Protein AF-A0ABD0QTL4-F1 (afdb_monomer_lite)

pLDDT: mean 76.54, std 15.65, range [48.34, 94.88]

Secondary structure (DSSP, 8-state):
--GGGSPPPHHHHHHHHHHHHHHHHHHH-SS-TTS-TTTTTS----HHHHHHHHHHHHHH--PPPS--

Sequence (68 aa):
MELERSLLSDHELRLLEDAARMSRKQEEDYDSDEEEEDYRDKEIVTAQDLEDTWEQKLKQFQPAPRSQ

Structure (mmCIF, N/CA/C/O backbone):
data_AF-A0ABD0QTL4-F1
#
_entry.id   AF-A0ABD0QTL4-F1
#
loop_
_atom_site.group_PDB
_atom_site.id
_atom_site.type_symbol
_atom_site.label_atom_id
_atom_site.label_alt_id
_atom_site.label_comp_id
_atom_site.label_asym_id
_atom_site.label_entity_id
_atom_site.label_seq_id
_atom_site.pdbx_PDB_ins_code
_atom_site.Cartn_x
_atom_site.Cartn_y
_atom_site.Cartn_z
_atom_site.occupancy
_atom_site.B_iso_or_equiv
_atom_site.auth_seq_id
_atom_site.auth_comp_id
_atom_site.auth_asym_id
_atom_site.auth_atom_id
_atom_site.pdbx_PDB_model_num
ATOM 1 N N . MET A 1 1 ? 13.001 -2.774 16.466 1.00 53.09 1 MET A N 1
ATOM 2 C CA . MET A 1 1 ? 12.004 -2.608 15.395 1.00 53.09 1 MET A CA 1
ATOM 3 C C . MET A 1 1 ? 12.004 -3.891 14.586 1.00 53.09 1 MET A C 1
ATOM 5 O O . MET A 1 1 ? 13.085 -4.355 14.251 1.00 53.09 1 MET A O 1
ATOM 9 N N . GLU A 1 2 ? 10.849 -4.526 14.383 1.00 77.69 2 GLU A N 1
ATOM 10 C CA . GLU A 1 2 ? 10.778 -5.799 13.638 1.00 77.69 2 GLU A CA 1
ATOM 11 C C . GLU A 1 2 ? 10.876 -5.584 12.122 1.00 77.69 2 GLU A C 1
ATOM 13 O O . GLU A 1 2 ? 11.470 -6.406 11.433 1.00 77.69 2 GLU A O 1
ATOM 18 N N . LEU A 1 3 ? 10.416 -4.424 11.641 1.00 78.62 3 LEU A N 1
ATOM 19 C CA . LEU A 1 3 ? 10.409 -4.044 10.226 1.00 78.62 3 LEU A CA 1
ATOM 20 C C . LEU A 1 3 ? 11.802 -4.120 9.572 1.00 78.62 3 LEU A C 1
ATOM 22 O O . LEU A 1 3 ? 11.965 -4.721 8.519 1.00 78.62 3 LEU A O 1
ATOM 26 N N . GLU A 1 4 ? 12.835 -3.598 10.239 1.00 81.75 4 GLU A N 1
ATOM 27 C CA . GLU A 1 4 ? 14.219 -3.567 9.725 1.00 81.75 4 GLU A CA 1
ATOM 28 C C . GLU A 1 4 ? 14.879 -4.953 9.623 1.00 81.75 4 GLU A C 1
ATOM 30 O O . GLU A 1 4 ? 15.958 -5.091 9.050 1.00 81.75 4 GLU A O 1
ATOM 35 N N . ARG A 1 5 ? 14.270 -5.980 10.227 1.00 81.00 5 ARG A N 1
ATOM 36 C CA . ARG A 1 5 ? 14.764 -7.366 10.214 1.00 81.00 5 ARG A CA 1
ATOM 37 C C . ARG A 1 5 ? 13.848 -8.311 9.439 1.00 81.00 5 ARG A C 1
ATOM 39 O O . ARG A 1 5 ? 14.163 -9.497 9.350 1.00 81.00 5 ARG A O 1
ATOM 46 N N . SER A 1 6 ? 12.726 -7.815 8.922 1.00 82.31 6 SER A N 1
ATOM 47 C CA . SER A 1 6 ? 11.775 -8.607 8.147 1.00 82.31 6 SER A CA 1
ATOM 48 C C . SER A 1 6 ? 12.124 -8.603 6.659 1.00 82.31 6 SER A C 1
ATOM 50 O O . SER A 1 6 ? 12.756 -7.672 6.162 1.00 82.31 6 SER A O 1
ATOM 52 N N . LEU A 1 7 ? 11.738 -9.669 5.960 1.00 85.94 7 LEU A N 1
ATOM 53 C CA . LEU A 1 7 ? 11.792 -9.729 4.499 1.00 85.94 7 LEU A CA 1
ATOM 54 C C . LEU A 1 7 ? 10.620 -8.945 3.903 1.00 85.94 7 LEU A C 1
ATOM 56 O O . LEU A 1 7 ? 9.618 -8.743 4.589 1.00 85.94 7 LEU A O 1
ATOM 60 N N . LEU A 1 8 ? 10.735 -8.568 2.623 1.00 86.44 8 LEU A N 1
ATOM 61 C CA . LEU A 1 8 ? 9.607 -7.989 1.897 1.00 86.44 8 LEU A CA 1
ATOM 62 C C . LEU A 1 8 ? 8.417 -8.946 1.930 1.00 86.44 8 LEU A C 1
ATOM 64 O O . LEU A 1 8 ? 8.539 -10.130 1.608 1.00 86.44 8 LEU A O 1
ATOM 68 N N . SER A 1 9 ? 7.273 -8.400 2.308 1.00 87.00 9 SER A N 1
ATOM 69 C CA . SER A 1 9 ? 5.987 -9.073 2.217 1.00 87.00 9 SER A CA 1
ATOM 70 C C . SER A 1 9 ? 5.487 -9.122 0.771 1.00 87.00 9 SER A C 1
ATOM 72 O O . SER A 1 9 ? 5.856 -8.295 -0.065 1.00 87.00 9 SER A O 1
ATOM 74 N N . ASP A 1 10 ? 4.576 -10.052 0.483 1.00 87.06 10 ASP A N 1
ATOM 75 C CA . ASP A 1 10 ? 3.942 -10.165 -0.838 1.00 87.06 10 ASP A CA 1
ATOM 76 C C . ASP A 1 10 ? 3.236 -8.861 -1.266 1.00 87.06 10 ASP A C 1
ATOM 78 O O . ASP A 1 10 ? 3.179 -8.540 -2.453 1.00 87.06 10 ASP A O 1
ATOM 82 N N . HIS A 1 11 ? 2.734 -8.073 -0.303 1.00 88.69 11 HIS A N 1
ATOM 83 C CA . HIS A 1 11 ? 2.125 -6.763 -0.566 1.00 88.69 11 HIS A CA 1
ATOM 84 C C . HIS A 1 11 ? 3.150 -5.738 -1.062 1.00 88.69 11 HIS A C 1
ATOM 86 O O . HIS A 1 11 ? 2.897 -5.051 -2.048 1.00 88.69 11 HIS A O 1
ATOM 92 N N . GLU A 1 12 ? 4.325 -5.673 -0.433 1.00 87.88 12 GLU A N 1
ATOM 93 C CA . GLU A 1 12 ? 5.399 -4.757 -0.839 1.00 87.88 12 GLU A CA 1
ATOM 94 C C . GLU A 1 12 ? 6.000 -5.150 -2.193 1.00 87.88 12 GLU A C 1
ATOM 96 O O . GLU A 1 12 ? 6.324 -4.281 -3.001 1.00 87.88 12 GLU A O 1
ATOM 101 N N . LEU A 1 13 ? 6.096 -6.452 -2.484 1.00 87.56 13 LEU A N 1
ATOM 102 C CA . LEU A 1 13 ? 6.510 -6.935 -3.804 1.00 87.56 13 LEU A CA 1
ATOM 103 C C . LEU A 1 13 ? 5.526 -6.499 -4.895 1.00 87.56 13 LEU A C 1
ATOM 105 O O . LEU A 1 13 ? 5.950 -5.988 -5.932 1.00 87.56 13 LEU A O 1
ATOM 109 N N . ARG A 1 14 ? 4.218 -6.636 -4.644 1.00 84.56 14 ARG A N 1
ATOM 110 C CA . ARG A 1 14 ? 3.187 -6.211 -5.599 1.00 84.56 14 ARG A CA 1
ATOM 111 C C . ARG A 1 14 ? 3.166 -4.697 -5.800 1.00 84.56 14 ARG A C 1
ATOM 113 O O . ARG A 1 14 ? 3.001 -4.243 -6.927 1.00 84.56 14 ARG A O 1
ATOM 120 N N . LEU A 1 15 ? 3.395 -3.920 -4.742 1.00 86.88 15 LEU A N 1
ATOM 121 C CA . LEU A 1 15 ? 3.504 -2.462 -4.833 1.00 86.88 15 LEU A CA 1
ATOM 122 C C . LEU A 1 15 ? 4.653 -2.037 -5.765 1.00 86.88 15 LEU A C 1
ATOM 124 O O . LEU A 1 15 ? 4.483 -1.151 -6.603 1.00 86.88 15 LEU A O 1
ATOM 128 N N . LEU A 1 16 ? 5.813 -2.693 -5.654 1.00 86.69 16 LEU A N 1
ATOM 129 C CA . LEU A 1 16 ? 6.966 -2.429 -6.519 1.00 86.69 16 LEU A CA 1
ATOM 130 C C . LEU A 1 16 ? 6.706 -2.834 -7.976 1.00 86.69 16 LEU A C 1
ATOM 132 O O . LEU A 1 16 ? 7.108 -2.116 -8.893 1.00 86.69 16 LEU A O 1
ATOM 136 N N . GLU A 1 17 ? 6.026 -3.958 -8.204 1.00 84.94 17 GLU A N 1
ATOM 137 C CA . GLU A 1 17 ? 5.648 -4.408 -9.546 1.00 84.94 17 GLU A CA 1
ATOM 138 C C . GLU A 1 17 ? 4.649 -3.453 -10.212 1.00 84.94 17 GLU A C 1
ATOM 140 O O . GLU A 1 17 ? 4.848 -3.066 -11.367 1.00 84.94 17 GLU A O 1
ATOM 145 N N . ASP A 1 18 ? 3.616 -3.027 -9.479 1.00 83.88 18 ASP A N 1
ATOM 146 C CA . ASP A 1 18 ? 2.631 -2.054 -9.948 1.00 83.88 18 ASP A CA 1
ATOM 147 C C . ASP A 1 18 ? 3.313 -0.728 -10.322 1.00 83.8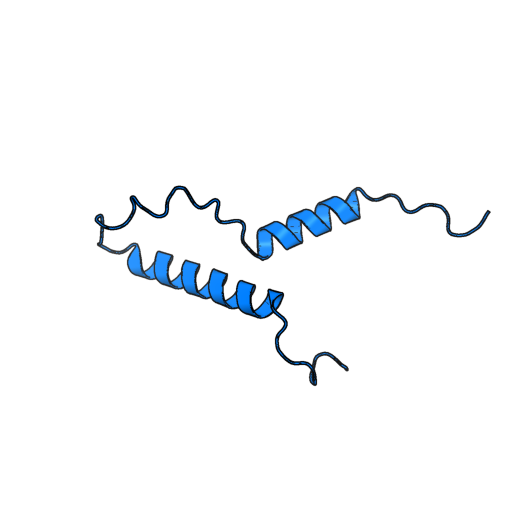8 18 ASP A C 1
ATOM 149 O O . ASP A 1 18 ? 3.080 -0.207 -11.416 1.00 83.88 18 ASP A O 1
ATOM 153 N N . ALA A 1 19 ? 4.216 -0.220 -9.474 1.00 83.44 19 ALA A N 1
ATOM 154 C CA . ALA A 1 19 ? 4.974 1.002 -9.742 1.00 83.44 19 ALA A CA 1
ATOM 155 C C . ALA A 1 19 ? 5.884 0.868 -10.976 1.00 83.44 19 ALA A C 1
ATOM 157 O O . ALA A 1 19 ? 5.887 1.741 -11.846 1.00 83.44 19 ALA A O 1
ATOM 158 N N . ALA A 1 20 ? 6.613 -0.245 -11.101 1.00 82.25 20 ALA A N 1
ATOM 159 C CA . ALA A 1 20 ? 7.472 -0.505 -12.254 1.00 82.25 20 ALA A CA 1
ATOM 160 C C . ALA A 1 20 ? 6.664 -0.648 -13.553 1.00 82.25 20 ALA A C 1
ATOM 162 O O . ALA A 1 20 ? 7.093 -0.168 -14.602 1.00 82.25 20 ALA A O 1
ATOM 163 N N . ARG A 1 21 ? 5.482 -1.275 -13.499 1.00 77.50 21 ARG A N 1
ATOM 164 C CA . ARG A 1 21 ? 4.568 -1.374 -14.644 1.00 77.50 21 ARG A CA 1
ATOM 165 C C . ARG A 1 21 ? 4.051 0.001 -15.059 1.00 77.50 21 ARG A C 1
ATOM 167 O O . ARG A 1 21 ? 4.019 0.281 -16.2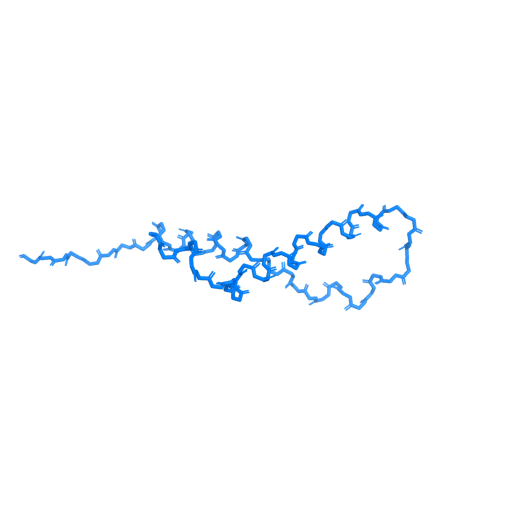50 1.00 77.50 21 ARG A O 1
ATOM 174 N N . MET A 1 22 ? 3.663 0.850 -14.108 1.00 74.81 22 MET A N 1
ATOM 175 C CA . MET A 1 22 ? 3.205 2.213 -14.402 1.00 74.81 22 MET A CA 1
ATOM 176 C C . MET A 1 22 ? 4.325 3.097 -14.964 1.00 74.81 22 MET A C 1
ATOM 178 O O . MET A 1 22 ? 4.051 3.909 -15.842 1.00 74.81 22 MET A O 1
ATOM 182 N N . SER A 1 23 ? 5.571 2.912 -14.508 1.00 75.25 23 SER A N 1
ATOM 183 C CA . SER A 1 23 ? 6.750 3.591 -15.069 1.00 75.25 23 SER A CA 1
ATOM 184 C C . SER A 1 23 ? 7.015 3.156 -16.509 1.00 75.25 23 SER A C 1
ATOM 186 O O . SER A 1 23 ? 7.132 4.008 -17.378 1.00 75.25 23 SER A O 1
ATOM 188 N N . ARG A 1 24 ? 7.024 1.841 -16.788 1.00 69.56 24 ARG A N 1
ATOM 189 C CA . ARG A 1 24 ? 7.190 1.323 -18.158 1.00 69.56 24 ARG A CA 1
ATOM 190 C C . ARG A 1 24 ? 6.078 1.791 -19.085 1.00 69.56 24 ARG A C 1
ATOM 192 O O . ARG A 1 24 ? 6.379 2.266 -20.162 1.00 69.56 24 ARG A O 1
ATOM 199 N N . LYS A 1 25 ? 4.817 1.747 -18.640 1.00 66.25 25 LYS A N 1
ATOM 200 C CA . LYS A 1 25 ? 3.688 2.274 -19.419 1.00 66.25 25 LYS A CA 1
ATOM 201 C C . LYS A 1 25 ? 3.838 3.765 -19.721 1.00 66.25 25 LYS A C 1
ATOM 203 O O . LYS A 1 25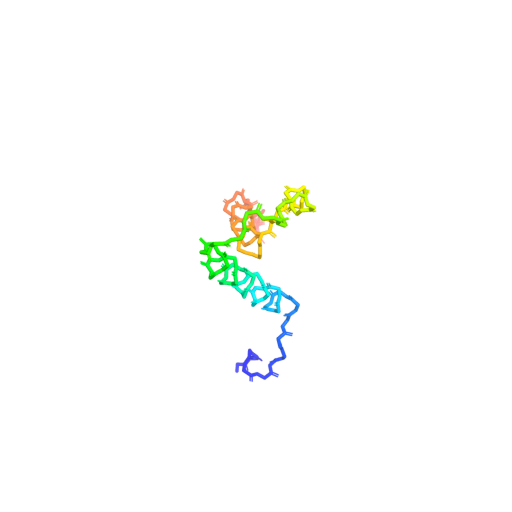 ? 3.577 4.154 -20.840 1.00 66.25 25 LYS A O 1
ATOM 208 N N . GLN A 1 26 ? 4.277 4.587 -18.764 1.00 65.12 26 GLN A N 1
ATOM 209 C CA . GLN A 1 26 ? 4.528 6.018 -19.008 1.00 65.12 26 GLN A CA 1
ATOM 210 C C . GLN A 1 26 ? 5.725 6.276 -19.936 1.00 65.12 26 GLN A C 1
ATOM 212 O O . GLN A 1 26 ? 5.747 7.290 -20.627 1.00 65.12 26 GLN A O 1
ATOM 217 N N . GLU A 1 27 ? 6.725 5.393 -19.939 1.00 63.66 27 GLU A N 1
ATOM 218 C CA . GLU A 1 27 ? 7.895 5.479 -20.821 1.00 63.66 27 GLU A CA 1
ATOM 219 C C . GLU A 1 27 ? 7.609 4.945 -22.238 1.00 63.66 27 GLU A C 1
ATOM 221 O O . GLU A 1 27 ? 8.134 5.492 -23.205 1.00 63.66 27 GLU A O 1
ATOM 226 N N . GLU A 1 28 ? 6.771 3.911 -22.364 1.00 58.22 28 GLU A N 1
ATOM 227 C CA . GLU A 1 28 ? 6.334 3.291 -23.626 1.00 58.22 28 GLU A CA 1
ATOM 228 C C . GLU A 1 28 ? 5.227 4.096 -24.336 1.00 58.22 28 GLU A C 1
ATOM 230 O O . GLU A 1 28 ? 5.056 3.946 -25.542 1.00 58.22 28 GLU A O 1
ATOM 235 N N . ASP A 1 29 ? 4.546 5.021 -23.641 1.00 54.38 29 ASP A N 1
ATOM 236 C CA . ASP A 1 29 ? 3.529 5.936 -24.209 1.00 54.38 29 ASP A CA 1
ATOM 237 C C . ASP A 1 29 ? 4.125 7.067 -25.083 1.00 54.38 29 ASP A C 1
ATOM 239 O O . ASP A 1 29 ? 3.491 8.082 -25.377 1.00 54.38 29 ASP A O 1
ATOM 243 N N . TYR A 1 30 ? 5.368 6.886 -25.527 1.00 54.75 30 TYR A N 1
ATOM 244 C CA . TYR A 1 30 ? 5.955 7.589 -26.657 1.00 54.75 30 TYR A CA 1
ATOM 245 C C . TYR A 1 30 ? 6.254 6.562 -27.768 1.00 54.75 30 TYR A C 1
ATOM 247 O O . TYR A 1 30 ? 7.376 6.075 -27.885 1.00 54.75 30 TYR A O 1
ATOM 255 N N . ASP A 1 31 ? 5.242 6.321 -28.619 1.00 52.09 31 ASP A N 1
ATOM 256 C CA . ASP A 1 31 ? 5.347 5.852 -30.022 1.00 52.09 31 ASP A CA 1
ATOM 257 C C . ASP A 1 31 ? 5.107 4.353 -30.365 1.00 52.09 31 ASP A C 1
ATOM 259 O O . ASP A 1 31 ? 5.719 3.844 -31.303 1.00 52.09 31 ASP A O 1
ATOM 263 N N . SER A 1 32 ? 4.195 3.623 -29.699 1.00 51.38 32 SER A N 1
ATOM 264 C CA . SER A 1 32 ? 3.819 2.261 -30.153 1.00 51.38 32 SER A CA 1
ATOM 265 C C . SER A 1 32 ? 2.337 1.903 -29.963 1.00 51.38 32 SER A C 1
ATOM 267 O O . SER A 1 32 ? 1.939 1.271 -28.987 1.00 51.38 32 SER A O 1
ATOM 269 N N . ASP A 1 33 ? 1.541 2.233 -30.975 1.00 50.78 33 ASP A N 1
ATOM 270 C CA . ASP A 1 33 ? 0.089 2.026 -31.104 1.00 50.78 33 ASP A CA 1
ATOM 271 C C . ASP A 1 33 ? -0.326 0.560 -31.442 1.00 50.78 33 ASP A C 1
ATOM 273 O O . ASP A 1 33 ? -1.348 0.350 -32.092 1.00 50.78 33 ASP A O 1
ATOM 277 N N . GLU A 1 34 ? 0.449 -0.480 -31.073 1.00 51.09 34 GLU A N 1
ATOM 278 C CA . GLU A 1 34 ? 0.233 -1.856 -31.600 1.00 51.09 34 GLU A CA 1
ATOM 279 C C . GLU A 1 34 ? 0.052 -3.019 -30.594 1.00 51.09 34 GLU A C 1
ATOM 281 O O . GLU A 1 34 ? -0.272 -4.119 -31.036 1.00 51.09 34 GLU A O 1
ATOM 286 N N . GLU A 1 35 ? 0.133 -2.839 -29.266 1.00 51.09 35 GLU A N 1
ATOM 287 C CA . GLU A 1 35 ? -0.025 -3.970 -28.307 1.00 51.09 35 GLU A CA 1
ATOM 288 C C . GLU A 1 35 ? -1.102 -3.778 -27.212 1.00 51.09 35 GLU A C 1
ATOM 290 O O . GLU A 1 35 ? -1.049 -4.379 -26.137 1.00 51.09 35 GLU A O 1
ATOM 295 N N . GLU A 1 36 ? -2.130 -2.961 -27.463 1.00 53.91 36 GLU A N 1
ATOM 296 C CA . GLU A 1 36 ? -3.155 -2.628 -26.454 1.00 53.91 36 GLU A CA 1
ATOM 297 C C . GLU A 1 36 ? -4.372 -3.577 -26.359 1.00 53.91 36 GLU A C 1
ATOM 299 O O . GLU A 1 36 ? -5.197 -3.415 -25.454 1.00 53.91 36 GLU A O 1
ATOM 304 N N . GLU A 1 37 ? -4.530 -4.571 -27.241 1.00 50.94 37 GLU A N 1
ATOM 305 C CA . GLU A 1 37 ? -5.795 -5.331 -27.312 1.00 50.94 37 GLU A CA 1
ATOM 306 C C . GLU A 1 37 ? -5.941 -6.481 -26.289 1.00 50.94 37 GLU A C 1
ATOM 308 O O . GLU A 1 37 ? -7.067 -6.767 -25.886 1.00 50.94 37 GLU A O 1
ATOM 313 N N . ASP A 1 38 ? -4.863 -7.094 -25.776 1.00 51.12 38 ASP A N 1
ATOM 314 C CA . ASP A 1 38 ? -4.965 -8.231 -24.820 1.00 51.12 38 ASP A CA 1
ATOM 315 C C . ASP A 1 38 ? -5.007 -7.804 -23.332 1.00 51.12 38 ASP A C 1
ATOM 317 O O . ASP A 1 38 ? -5.236 -8.608 -22.425 1.00 51.12 38 ASP A O 1
ATOM 321 N N . TYR A 1 39 ? -4.786 -6.517 -23.041 1.00 52.81 39 TYR A N 1
ATOM 322 C CA . TYR A 1 39 ? -4.553 -6.043 -21.668 1.00 52.81 39 TYR A CA 1
ATOM 323 C C . TYR A 1 39 ? -5.618 -5.089 -21.119 1.00 52.81 39 TYR A C 1
ATOM 325 O O . TYR A 1 39 ? -5.578 -4.782 -19.926 1.00 52.81 39 TYR A O 1
ATOM 333 N N . ARG A 1 40 ? -6.589 -4.652 -21.935 1.00 50.03 40 ARG A N 1
ATOM 334 C CA . ARG A 1 40 ? -7.693 -3.777 -21.487 1.00 50.03 40 ARG A CA 1
ATOM 335 C C . ARG A 1 40 ? -8.702 -4.462 -20.560 1.00 50.03 40 ARG A C 1
ATOM 337 O O . ARG A 1 40 ? -9.396 -3.760 -19.834 1.00 50.03 40 ARG A O 1
ATOM 344 N N . ASP A 1 41 ? -8.772 -5.795 -20.557 1.00 48.34 41 ASP A N 1
ATOM 345 C CA . ASP A 1 41 ? -9.790 -6.547 -19.798 1.00 48.34 41 ASP A CA 1
ATOM 346 C C . ASP A 1 41 ? -9.320 -7.004 -18.402 1.00 48.34 41 ASP A C 1
ATOM 348 O O . ASP A 1 41 ? -10.071 -7.594 -17.628 1.00 48.34 41 ASP A O 1
ATOM 352 N N . LYS A 1 42 ? -8.063 -6.721 -18.036 1.00 56.97 42 LYS A N 1
ATOM 353 C CA . LYS A 1 42 ? -7.576 -6.943 -16.669 1.00 56.97 42 LYS A CA 1
ATOM 354 C C . LYS A 1 42 ? -7.862 -5.679 -15.878 1.00 56.97 42 LYS A C 1
ATOM 356 O O . LYS A 1 42 ? -7.095 -4.730 -15.964 1.00 56.97 42 LYS A O 1
ATOM 361 N N . GLU A 1 43 ? -8.956 -5.661 -15.125 1.00 56.38 43 GLU A N 1
ATOM 362 C CA . GLU A 1 43 ? -9.234 -4.629 -14.122 1.00 56.38 43 GLU A CA 1
ATOM 363 C C . GLU A 1 43 ? -8.008 -4.501 -13.194 1.00 56.38 43 GLU A C 1
ATOM 365 O O . GLU A 1 43 ? -7.744 -5.364 -12.353 1.00 56.38 43 GLU A O 1
ATOM 370 N N . ILE A 1 44 ? -7.175 -3.478 -13.426 1.00 69.88 44 ILE A N 1
ATOM 371 C CA . ILE A 1 44 ? -5.915 -3.278 -12.704 1.00 69.88 44 ILE A CA 1
ATOM 372 C C . ILE A 1 44 ? -6.252 -2.655 -11.350 1.00 69.88 44 ILE A C 1
ATOM 374 O O . ILE A 1 44 ? -6.130 -1.450 -11.168 1.00 69.88 44 ILE A O 1
ATOM 378 N N . VAL A 1 45 ? -6.696 -3.472 -10.398 1.00 80.62 45 VAL A N 1
ATOM 379 C CA . VAL A 1 45 ? -6.762 -3.046 -8.998 1.00 80.62 45 VAL A CA 1
ATOM 380 C C . VAL A 1 45 ? -5.333 -3.021 -8.460 1.00 80.62 45 VAL A C 1
ATOM 382 O O . VAL A 1 45 ? -4.716 -4.076 -8.282 1.00 80.62 45 VAL A O 1
ATOM 385 N N . THR A 1 46 ? -4.796 -1.826 -8.229 1.00 86.00 46 THR A N 1
ATOM 386 C CA . THR A 1 46 ? -3.443 -1.650 -7.691 1.00 86.00 46 THR A CA 1
ATOM 387 C C . THR A 1 46 ? -3.390 -1.980 -6.200 1.00 86.00 46 THR A C 1
ATOM 389 O O . THR A 1 46 ? -4.406 -1.995 -5.497 1.00 86.00 46 THR A O 1
ATOM 392 N N . ALA A 1 47 ? -2.185 -2.225 -5.678 1.00 86.38 47 ALA A N 1
ATOM 393 C CA . ALA A 1 47 ? -1.977 -2.319 -4.233 1.00 86.38 47 ALA A CA 1
ATOM 394 C C . ALA A 1 47 ? -2.501 -1.071 -3.486 1.00 86.38 47 ALA A C 1
ATOM 396 O O . ALA A 1 47 ? -3.066 -1.216 -2.402 1.00 86.38 47 ALA A O 1
ATOM 397 N N . GLN A 1 48 ? -2.400 0.116 -4.096 1.00 86.62 48 GLN A N 1
ATOM 398 C CA . GLN A 1 48 ? -2.895 1.369 -3.521 1.00 86.62 48 GLN A CA 1
ATOM 399 C C . GLN A 1 48 ? -4.429 1.421 -3.457 1.00 86.62 48 GLN A C 1
ATOM 401 O O . GLN A 1 48 ? -4.984 1.798 -2.428 1.00 86.62 48 GLN A O 1
ATOM 406 N N . ASP A 1 49 ? -5.128 0.960 -4.500 1.00 88.62 49 ASP A N 1
ATOM 407 C CA . ASP A 1 49 ? -6.601 0.908 -4.510 1.00 88.62 49 ASP A CA 1
ATOM 408 C C . ASP A 1 49 ? -7.149 -0.002 -3.395 1.00 88.62 49 ASP A C 1
ATOM 410 O O . ASP A 1 49 ? -8.214 0.236 -2.810 1.00 88.62 49 ASP A O 1
ATOM 414 N N . LEU A 1 50 ? -6.409 -1.066 -3.068 1.00 88.94 50 LEU A N 1
ATOM 415 C CA . LEU A 1 50 ? -6.749 -1.965 -1.967 1.00 88.94 50 LEU A CA 1
ATOM 416 C C . LEU A 1 50 ? -6.517 -1.320 -0.601 1.00 88.94 50 LEU A C 1
ATOM 418 O O . LEU A 1 50 ? -7.351 -1.506 0.288 1.00 88.94 50 LEU A O 1
ATOM 422 N N . GLU A 1 51 ? -5.445 -0.545 -0.440 1.00 92.06 51 GLU A N 1
ATOM 423 C CA . GLU A 1 51 ? -5.200 0.241 0.774 1.00 92.06 51 GLU A CA 1
ATOM 424 C C . GLU A 1 51 ? -6.321 1.253 1.014 1.00 92.06 51 GLU A C 1
ATOM 426 O O . GLU A 1 51 ? -6.881 1.296 2.113 1.00 92.06 51 GLU A O 1
ATOM 431 N N . ASP A 1 52 ? -6.735 1.975 -0.028 1.00 92.94 52 ASP A N 1
ATOM 432 C CA . ASP A 1 52 ? -7.847 2.923 0.044 1.00 92.94 52 ASP A CA 1
ATOM 433 C C . ASP A 1 52 ? -9.156 2.214 0.415 1.00 92.94 52 ASP A C 1
ATOM 435 O O . ASP A 1 52 ? -9.919 2.675 1.270 1.00 92.94 52 ASP A O 1
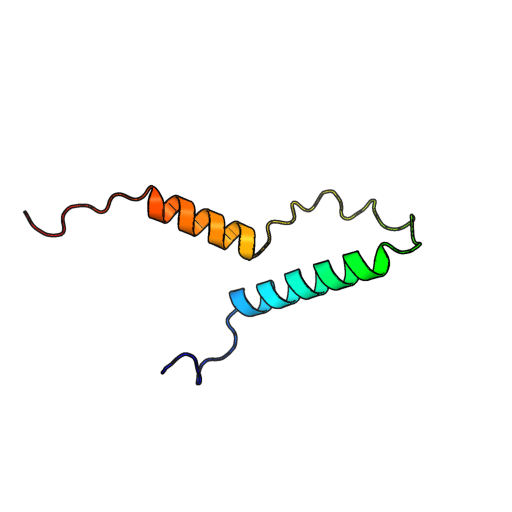ATOM 439 N N . THR A 1 53 ? -9.404 1.038 -0.167 1.00 93.25 53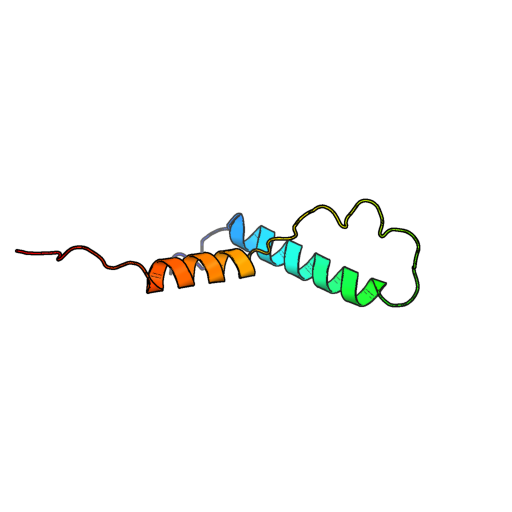 THR A N 1
ATOM 440 C CA . THR A 1 53 ? -10.573 0.212 0.164 1.00 93.25 53 THR A CA 1
ATOM 441 C C . THR A 1 53 ? -10.562 -0.219 1.633 1.00 93.25 53 THR A C 1
ATOM 443 O O . THR A 1 53 ? -11.602 -0.201 2.301 1.00 93.25 53 THR A O 1
ATOM 446 N N . TRP A 1 54 ? -9.407 -0.629 2.161 1.00 94.31 54 TRP A N 1
ATOM 447 C CA . TRP A 1 54 ? -9.269 -1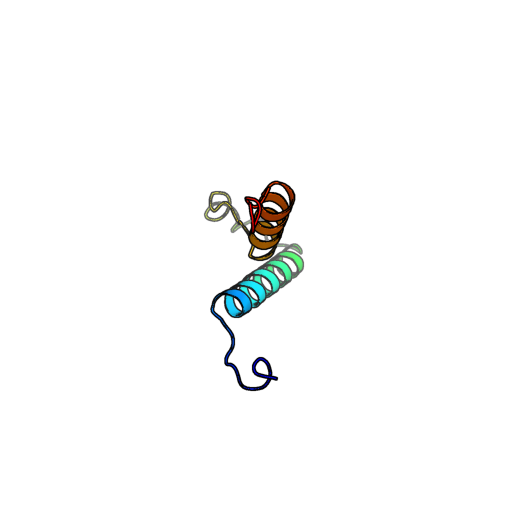.009 3.567 1.00 94.31 54 TRP A CA 1
ATOM 448 C C . TRP A 1 54 ? -9.445 0.186 4.499 1.00 94.31 54 TRP A C 1
ATOM 450 O O . TRP A 1 54 ? -10.145 0.066 5.506 1.00 94.31 54 TRP A O 1
ATOM 460 N N . GLU A 1 55 ? -8.887 1.344 4.152 1.00 94.88 55 GLU A N 1
ATOM 461 C CA . GLU A 1 55 ? -9.028 2.570 4.934 1.00 94.88 55 GLU A CA 1
ATOM 462 C C . GLU A 1 55 ? -10.490 3.039 4.975 1.00 94.88 55 GLU A C 1
ATOM 464 O O . GLU A 1 55 ? -11.018 3.367 6.041 1.00 94.88 55 GLU A O 1
ATOM 469 N N . GLN A 1 56 ? -11.189 2.999 3.838 1.00 94.75 56 GLN A N 1
ATOM 470 C CA . GLN A 1 56 ? -12.618 3.303 3.768 1.00 94.75 56 GLN A CA 1
ATOM 471 C C . GLN A 1 56 ? -13.446 2.350 4.637 1.00 94.75 56 GLN A C 1
ATOM 473 O O . GLN A 1 56 ? -14.307 2.801 5.397 1.00 94.75 56 GLN A O 1
ATOM 478 N N . LYS A 1 57 ? -13.168 1.040 4.580 1.00 94.25 57 LYS A N 1
ATOM 479 C CA . LYS A 1 57 ? -13.841 0.046 5.432 1.00 94.25 57 LYS A CA 1
ATOM 480 C C . LYS A 1 57 ? -13.571 0.293 6.912 1.00 94.25 57 LYS A C 1
ATOM 482 O O . LYS A 1 57 ? -14.495 0.196 7.715 1.00 94.25 57 LYS A O 1
ATOM 487 N N . LEU A 1 58 ? -12.341 0.654 7.274 1.00 93.25 58 LEU A N 1
ATOM 488 C CA . LEU A 1 58 ? -11.978 0.977 8.651 1.00 93.25 58 LEU A CA 1
ATOM 489 C C . LEU A 1 58 ? -12.709 2.230 9.151 1.00 93.25 58 LEU A C 1
ATOM 491 O O . LEU A 1 58 ? -13.218 2.226 10.267 1.00 93.25 58 LEU A O 1
ATOM 495 N N . LYS A 1 59 ? -12.821 3.274 8.322 1.00 93.44 59 LYS A N 1
ATOM 496 C CA . LYS A 1 59 ? -13.567 4.503 8.650 1.00 93.44 59 LYS A CA 1
ATOM 497 C C . LYS A 1 59 ? -15.057 4.237 8.885 1.00 93.44 59 LYS A C 1
ATOM 499 O O . LYS A 1 59 ? -15.673 4.882 9.730 1.00 93.44 59 LYS A O 1
ATOM 504 N N . GLN A 1 60 ? -15.637 3.296 8.144 1.00 93.50 60 GLN A N 1
ATOM 505 C CA . GLN A 1 60 ? -17.043 2.905 8.293 1.00 93.50 60 GLN A CA 1
ATOM 506 C C . GLN A 1 60 ? -17.271 1.923 9.451 1.00 93.50 60 GLN A C 1
ATOM 508 O O . GLN A 1 60 ? -18.397 1.783 9.931 1.00 93.50 60 GLN A O 1
ATOM 513 N N . PHE A 1 61 ? -16.223 1.239 9.910 1.00 93.69 61 PHE A N 1
ATOM 514 C CA . PHE A 1 61 ? -16.326 0.245 10.964 1.00 93.69 61 PHE A CA 1
ATOM 515 C C . PHE A 1 61 ? -16.573 0.903 12.327 1.00 93.69 61 PHE A C 1
ATOM 517 O O . PHE A 1 61 ? -15.771 1.692 12.820 1.00 93.69 61 PHE A O 1
ATOM 524 N N . GLN A 1 62 ? -17.684 0.536 12.965 1.00 91.31 62 GLN A N 1
ATOM 525 C CA . GLN A 1 62 ? -17.993 0.915 14.341 1.00 91.31 62 GLN A CA 1
ATOM 526 C C . GLN A 1 62 ? -17.721 -0.288 15.254 1.00 91.31 62 GLN A C 1
ATOM 528 O O . GLN A 1 62 ? -18.507 -1.242 15.245 1.00 91.31 62 GLN A O 1
ATOM 533 N N . PRO A 1 63 ? -16.612 -0.297 16.019 1.00 90.56 63 PRO A N 1
ATOM 534 C CA . PRO A 1 63 ? -16.323 -1.397 16.924 1.00 90.56 63 PRO A CA 1
ATOM 535 C C . PRO A 1 63 ? -17.357 -1.445 18.050 1.00 90.56 63 PRO A C 1
ATOM 537 O O . PRO A 1 63 ? -17.765 -0.416 18.590 1.00 90.56 63 PRO A O 1
ATOM 540 N N . ALA A 1 64 ? -17.746 -2.658 18.443 1.00 91.50 64 ALA A N 1
ATOM 541 C CA . ALA A 1 64 ? -18.579 -2.843 19.622 1.00 91.50 64 ALA A CA 1
ATOM 542 C C . ALA A 1 64 ? -17.870 -2.293 20.880 1.00 91.50 64 ALA A C 1
ATOM 544 O O . ALA A 1 64 ? -16.635 -2.369 20.971 1.00 91.50 64 ALA A O 1
ATOM 545 N N . PRO A 1 65 ? -18.623 -1.770 21.866 1.00 90.75 65 PRO A N 1
ATOM 546 C CA . PRO A 1 65 ? -18.055 -1.325 23.131 1.00 90.75 65 PRO A CA 1
ATOM 547 C C . PRO A 1 65 ? -17.230 -2.443 23.771 1.00 90.75 65 PRO A C 1
ATOM 549 O O . PRO A 1 65 ? -17.684 -3.579 23.894 1.00 90.75 65 PRO A O 1
ATOM 552 N N . ARG A 1 66 ? -16.002 -2.120 24.183 1.00 87.25 66 ARG A N 1
ATOM 553 C CA . ARG A 1 66 ? -15.065 -3.094 24.770 1.00 87.25 66 ARG A CA 1
ATOM 554 C C . ARG A 1 66 ? -15.393 -3.445 26.230 1.00 87.25 66 ARG A C 1
ATOM 556 O O . ARG A 1 66 ? -14.756 -4.327 26.795 1.00 87.25 66 ARG A O 1
ATOM 563 N N . SER A 1 67 ? -16.379 -2.773 26.818 1.00 81.88 67 SER A N 1
ATOM 564 C CA . SER A 1 67 ? -16.889 -2.982 28.174 1.00 81.88 67 SER A CA 1
ATOM 565 C C . SER A 1 67 ? -18.361 -2.561 28.240 1.00 81.88 67 SER A C 1
ATOM 567 O O . SER A 1 67 ? -18.708 -1.512 27.692 1.00 81.88 67 SER A O 1
ATOM 569 N N . GLN A 1 68 ? -19.192 -3.379 28.898 1.00 60.22 68 GLN A N 1
ATOM 570 C CA . GLN A 1 68 ? -20.487 -2.960 29.450 1.00 60.22 68 GLN A CA 1
ATOM 571 C C . GLN A 1 68 ? -20.279 -2.239 30.780 1.00 60.22 68 GLN A C 1
ATOM 573 O O . GLN A 1 68 ? -19.324 -2.619 31.496 1.00 60.22 68 GLN A O 1
#

Foldseek 3Di:
DVVVVDDDDPLNVQQVVVVVVVVVVVVVVPDDPDDPPPPPPPPPCGSVNVVVVVVVVVVVDDDDDPDD

Organism: Cirrhinus mrigala (NCBI:txid683832)

Radius of gyration: 18.7 Å; chains: 1; bounding box: 35×18×61 Å